Protein AF-A0A1B2HGK3-F1 (afdb_monomer_lite)

Sequence (118 aa):
MATKVSGCLVKMLLVLFGVVVGTGLTAVTGVLLFLPDRTTVISVNPTAESPGVYVKKVERMVGGTGYEIWLGPTADRGHVVTVPAGWEHDPERESTPDGMRLKFDNGGEIFVPKASYS

Organism: NCBI:txid1586287

Structure (mmCIF, N/CA/C/O backbone):
data_AF-A0A1B2HGK3-F1
#
_entry.id   AF-A0A1B2HGK3-F1
#
loop_
_atom_site.group_PDB
_atom_site.id
_atom_site.type_symbol
_atom_site.label_atom_id
_atom_site.label_alt_id
_atom_site.label_comp_id
_atom_site.label_asym_id
_atom_site.label_entity_id
_atom_s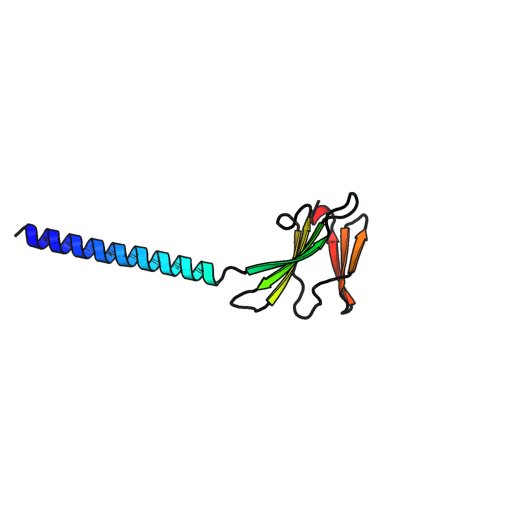ite.label_seq_id
_atom_site.pdbx_PDB_ins_code
_atom_site.Cartn_x
_atom_site.Cartn_y
_atom_site.Cartn_z
_atom_site.occupancy
_atom_site.B_iso_or_equiv
_atom_site.auth_seq_id
_atom_site.auth_comp_id
_atom_site.auth_asym_id
_atom_site.auth_atom_id
_atom_site.pdbx_PDB_model_num
ATOM 1 N N . MET A 1 1 ? 55.954 -3.248 -36.061 1.00 44.78 1 MET A N 1
ATOM 2 C CA . MET A 1 1 ? 54.711 -4.060 -36.031 1.00 44.78 1 MET A CA 1
ATOM 3 C C . MET A 1 1 ? 53.881 -3.907 -34.744 1.00 44.78 1 MET A C 1
ATOM 5 O O . MET A 1 1 ? 52.699 -4.208 -34.790 1.00 44.78 1 MET A O 1
ATOM 9 N N . ALA A 1 2 ? 54.431 -3.400 -33.629 1.00 52.16 2 ALA A N 1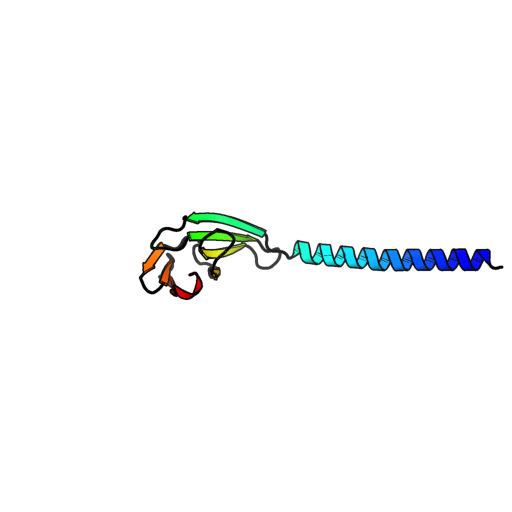
ATOM 10 C CA . ALA A 1 2 ? 53.733 -3.331 -32.333 1.00 52.16 2 ALA A CA 1
ATOM 11 C C . ALA A 1 2 ? 52.618 -2.261 -32.218 1.00 52.16 2 ALA A C 1
ATOM 13 O O . ALA A 1 2 ? 51.626 -2.467 -31.524 1.00 52.16 2 ALA A O 1
ATOM 14 N N . THR A 1 3 ? 52.721 -1.138 -32.935 1.00 53.97 3 THR A N 1
ATOM 15 C CA . THR A 1 3 ? 51.744 -0.030 -32.870 1.00 53.97 3 THR A CA 1
ATOM 16 C C . THR A 1 3 ? 50.384 -0.366 -33.493 1.00 53.97 3 THR A C 1
ATOM 18 O O . THR A 1 3 ? 49.352 0.062 -32.981 1.00 53.97 3 THR A O 1
ATOM 21 N N . LYS A 1 4 ? 50.350 -1.191 -34.551 1.00 57.16 4 LYS A N 1
ATOM 22 C CA . LYS A 1 4 ? 49.101 -1.648 -35.197 1.00 57.16 4 LYS A CA 1
ATOM 23 C C . LYS A 1 4 ? 48.288 -2.590 -34.297 1.00 57.16 4 LYS A C 1
ATOM 25 O O . LYS A 1 4 ? 47.063 -2.516 -34.291 1.00 57.16 4 LYS A O 1
ATOM 30 N N . VAL A 1 5 ? 48.969 -3.444 -33.529 1.00 60.81 5 VAL A N 1
ATOM 31 C CA . VAL A 1 5 ? 48.343 -4.404 -32.602 1.00 60.81 5 VAL A CA 1
ATOM 32 C C . VAL A 1 5 ? 47.778 -3.682 -31.377 1.00 60.81 5 VAL A C 1
ATOM 34 O O . VAL A 1 5 ? 46.638 -3.937 -31.001 1.00 60.81 5 VAL A O 1
ATOM 37 N N . SER A 1 6 ? 48.514 -2.708 -30.828 1.00 64.44 6 SER A N 1
ATOM 38 C CA . SER A 1 6 ? 48.040 -1.872 -29.714 1.00 64.44 6 SER A CA 1
ATOM 39 C C . SER A 1 6 ? 46.793 -1.055 -30.089 1.00 64.44 6 SER A C 1
ATOM 41 O O . SER A 1 6 ? 45.797 -1.074 -29.371 1.00 64.44 6 SER A O 1
ATOM 43 N N . GLY A 1 7 ? 46.767 -0.440 -31.280 1.00 73.06 7 GLY A N 1
ATOM 44 C CA . GLY A 1 7 ? 45.578 0.272 -31.769 1.00 73.06 7 GLY A CA 1
ATOM 45 C C . GLY A 1 7 ? 44.366 -0.633 -32.039 1.00 73.06 7 GLY A C 1
ATOM 46 O O . GLY A 1 7 ? 43.227 -0.191 -31.897 1.00 73.06 7 GLY A O 1
ATOM 47 N N . CYS A 1 8 ? 44.591 -1.900 -32.401 1.00 81.62 8 CYS A N 1
ATOM 48 C CA . CYS A 1 8 ? 43.526 -2.892 -32.578 1.00 81.62 8 CYS A CA 1
ATOM 49 C C . CYS A 1 8 ? 42.937 -3.335 -31.228 1.00 81.62 8 CYS A C 1
ATOM 51 O O . CYS A 1 8 ? 41.718 -3.341 -31.056 1.00 81.62 8 CYS A O 1
ATOM 53 N N . LEU A 1 9 ? 43.801 -3.625 -30.250 1.00 83.31 9 LEU A N 1
ATOM 54 C CA . LEU A 1 9 ? 43.402 -4.018 -28.898 1.00 83.31 9 LEU A CA 1
ATOM 55 C C . LEU A 1 9 ? 42.600 -2.909 -28.200 1.00 83.31 9 LEU A C 1
ATOM 57 O O . LEU A 1 9 ? 41.542 -3.175 -27.637 1.00 83.31 9 LEU A O 1
ATOM 61 N N . VAL A 1 10 ? 43.061 -1.656 -28.292 1.00 86.50 10 VAL A N 1
ATOM 62 C CA . VAL A 1 10 ? 42.360 -0.496 -27.714 1.00 86.50 10 VAL A CA 1
ATOM 63 C C . VAL A 1 10 ? 40.969 -0.330 -28.326 1.00 86.50 10 VAL A C 1
ATOM 65 O O . VAL A 1 10 ? 40.003 -0.112 -27.599 1.00 86.50 10 VAL A O 1
ATOM 68 N N . LYS A 1 11 ? 40.830 -0.496 -29.649 1.00 85.50 11 LYS A N 1
ATOM 69 C CA . LYS A 1 11 ? 39.518 -0.450 -30.312 1.00 85.50 11 LYS A CA 1
ATOM 70 C C . LYS A 1 11 ? 38.590 -1.562 -29.828 1.00 85.50 11 LYS A C 1
ATOM 72 O O . LYS A 1 11 ? 37.432 -1.277 -29.543 1.00 85.50 11 LYS A O 1
ATOM 77 N N . MET A 1 12 ? 39.079 -2.797 -29.694 1.00 88.00 12 MET A N 1
ATOM 78 C CA . MET A 1 12 ? 38.265 -3.893 -29.154 1.00 88.00 12 MET A CA 1
ATOM 79 C C . MET A 1 12 ? 37.830 -3.637 -27.709 1.00 88.00 12 MET A C 1
ATOM 81 O O . MET A 1 12 ? 36.665 -3.853 -27.390 1.00 88.00 12 MET A O 1
ATOM 85 N N . LEU A 1 13 ? 38.729 -3.148 -26.851 1.00 89.88 13 LEU A N 1
ATOM 86 C CA . LEU A 1 13 ? 38.399 -2.825 -25.460 1.00 89.88 13 LEU A CA 1
ATOM 87 C C . LEU A 1 13 ? 37.345 -1.719 -25.367 1.00 89.88 13 LEU A C 1
ATOM 89 O O . LEU A 1 13 ? 36.412 -1.840 -24.580 1.00 89.88 13 LEU A O 1
ATOM 93 N N . LEU A 1 14 ? 37.446 -0.680 -26.201 1.00 90.56 14 LEU A N 1
ATOM 94 C CA . LEU A 1 14 ? 36.440 0.382 -26.269 1.00 90.56 14 LEU A CA 1
ATOM 95 C C . LEU A 1 14 ? 35.080 -0.140 -26.744 1.00 90.56 14 LEU A C 1
ATOM 97 O O . LEU A 1 14 ? 34.055 0.249 -26.190 1.00 90.56 14 LEU A O 1
ATOM 101 N N . VAL A 1 15 ? 35.059 -1.039 -27.733 1.00 91.44 15 VAL A N 1
ATOM 102 C CA . VAL A 1 15 ? 33.817 -1.675 -28.200 1.00 91.44 15 VAL A CA 1
ATOM 103 C C . VAL A 1 15 ? 33.204 -2.536 -27.097 1.00 91.44 15 VAL A C 1
ATOM 105 O O . VAL A 1 15 ? 32.020 -2.387 -26.811 1.00 91.44 15 VAL A O 1
ATOM 108 N N . LEU A 1 16 ? 33.995 -3.386 -26.436 1.00 92.44 16 LEU A N 1
ATOM 109 C CA . LEU A 1 16 ? 33.530 -4.214 -25.318 1.00 92.44 16 LEU A CA 1
ATOM 110 C C . LEU A 1 16 ? 32.984 -3.358 -24.175 1.00 92.44 16 LEU A C 1
ATOM 112 O O . LEU A 1 16 ? 31.901 -3.631 -23.664 1.00 92.44 16 LEU A O 1
ATOM 116 N N . PHE A 1 17 ? 33.694 -2.291 -23.815 1.00 93.50 17 PHE A N 1
ATOM 117 C CA . PHE A 1 17 ? 33.237 -1.347 -22.804 1.00 93.50 17 PHE A CA 1
ATOM 118 C C . PHE A 1 17 ? 31.918 -0.681 -23.213 1.00 93.50 17 PHE A C 1
ATOM 120 O O . PHE A 1 17 ? 30.981 -0.647 -22.420 1.00 93.50 17 PHE A O 1
ATOM 127 N N . GLY A 1 18 ? 31.807 -0.225 -24.464 1.00 92.75 18 GLY A N 1
ATOM 128 C CA . GLY A 1 18 ? 30.571 0.342 -25.003 1.00 92.75 18 GLY A CA 1
ATOM 129 C C . GLY A 1 18 ? 29.397 -0.637 -24.946 1.00 92.75 18 GLY A C 1
ATOM 130 O O . GLY A 1 18 ? 28.303 -0.248 -24.546 1.00 92.75 18 GLY A O 1
ATOM 131 N N . VAL A 1 19 ? 29.624 -1.914 -25.266 1.00 94.88 19 VAL A N 1
ATOM 132 C CA . VAL A 1 19 ? 28.598 -2.965 -25.174 1.00 94.88 19 VAL A CA 1
ATOM 133 C C . VAL A 1 19 ? 28.156 -3.178 -23.727 1.00 94.88 19 VAL A C 1
ATOM 135 O O . VAL A 1 19 ? 26.955 -3.227 -23.460 1.00 94.88 19 VAL A O 1
ATOM 138 N N . VAL A 1 20 ? 29.098 -3.266 -22.786 1.00 94.19 20 VAL A N 1
ATOM 139 C CA . VAL A 1 20 ? 28.789 -3.464 -21.361 1.00 94.19 20 VAL A CA 1
ATOM 140 C C . VAL A 1 20 ? 28.010 -2.273 -20.803 1.00 94.19 20 VAL A C 1
ATOM 142 O O . VAL A 1 20 ? 26.965 -2.464 -20.183 1.00 94.19 20 VAL A O 1
ATOM 145 N N . VAL A 1 21 ? 28.465 -1.047 -21.072 1.00 95.50 21 VAL A N 1
ATOM 146 C CA . VAL A 1 21 ? 27.787 0.177 -20.621 1.00 95.50 21 VAL A CA 1
ATOM 147 C C . VAL A 1 21 ? 26.406 0.311 -21.260 1.00 95.50 21 VAL A C 1
ATOM 149 O O . VAL A 1 21 ? 25.437 0.578 -20.553 1.00 95.50 21 VAL A O 1
ATOM 152 N N . GLY A 1 22 ? 26.284 0.081 -22.570 1.00 94.25 22 GLY A N 1
ATOM 153 C CA . GLY A 1 22 ? 25.005 0.167 -23.279 1.00 94.25 22 GLY A CA 1
ATOM 154 C C . GLY A 1 22 ? 23.987 -0.862 -22.784 1.00 94.25 22 GLY A C 1
ATOM 155 O O . GLY A 1 22 ? 22.820 -0.532 -22.567 1.00 94.25 22 GLY A O 1
ATOM 156 N N . THR A 1 23 ? 24.438 -2.091 -22.527 1.00 95.25 23 THR A N 1
ATOM 157 C CA . THR A 1 23 ? 23.596 -3.149 -21.946 1.00 95.25 23 THR A CA 1
ATOM 158 C C . THR A 1 23 ? 23.163 -2.780 -20.530 1.00 95.25 23 THR A C 1
ATOM 160 O O . THR A 1 23 ? 21.982 -2.887 -20.204 1.00 95.25 23 THR A O 1
ATOM 163 N N . GLY A 1 24 ? 24.094 -2.285 -19.706 1.00 94.94 24 GLY A N 1
ATOM 164 C CA . GLY A 1 24 ? 23.798 -1.826 -18.350 1.00 94.94 24 GLY A CA 1
ATOM 165 C C . GLY A 1 24 ? 22.757 -0.709 -18.332 1.00 94.94 24 GLY A C 1
ATOM 166 O O . GLY A 1 24 ? 21.775 -0.798 -17.597 1.00 94.94 24 GLY A O 1
ATOM 167 N N . LEU A 1 25 ? 22.913 0.299 -19.194 1.00 95.44 25 LEU A N 1
ATOM 168 C CA . LEU A 1 25 ? 21.952 1.394 -19.312 1.00 95.44 25 LEU A CA 1
ATOM 169 C C . LEU A 1 25 ? 20.573 0.885 -19.746 1.00 95.44 25 LEU A C 1
ATOM 171 O O . LEU A 1 25 ? 19.573 1.246 -19.137 1.00 95.44 25 LEU A O 1
ATOM 175 N N . THR A 1 26 ? 20.524 -0.001 -20.742 1.00 94.31 26 THR A N 1
ATOM 176 C CA . THR A 1 26 ? 19.265 -0.585 -21.233 1.00 94.31 26 THR A CA 1
ATOM 177 C C . THR A 1 26 ? 18.545 -1.366 -20.136 1.00 94.31 26 THR A C 1
ATOM 179 O O . THR A 1 26 ? 17.332 -1.232 -19.984 1.00 94.31 26 THR A O 1
ATOM 182 N N . ALA A 1 27 ? 19.280 -2.140 -19.334 1.00 93.44 27 ALA A N 1
ATOM 183 C CA . ALA A 1 27 ? 18.710 -2.863 -18.203 1.00 93.44 27 ALA A CA 1
ATOM 184 C C . ALA A 1 27 ? 18.130 -1.901 -17.154 1.00 93.44 27 ALA A C 1
ATOM 186 O O . ALA A 1 27 ? 16.990 -2.083 -16.731 1.00 93.44 27 ALA A O 1
ATOM 187 N N . VAL A 1 28 ? 18.869 -0.849 -16.782 1.00 94.00 28 VAL A N 1
ATOM 188 C CA . VAL A 1 28 ? 18.396 0.171 -15.828 1.00 94.00 28 VAL A CA 1
ATOM 189 C C . VAL A 1 28 ? 17.148 0.875 -16.355 1.00 94.00 28 VAL A C 1
ATOM 191 O O . VAL A 1 28 ? 16.156 0.970 -15.635 1.00 94.00 28 VAL A O 1
ATOM 194 N N . THR A 1 29 ? 17.157 1.320 -17.613 1.00 91.06 29 THR A N 1
ATOM 195 C CA . THR A 1 29 ? 15.986 1.934 -18.250 1.00 91.06 29 THR A CA 1
ATOM 196 C C . THR A 1 29 ? 14.797 0.980 -18.261 1.00 91.06 29 THR A C 1
ATOM 198 O O . THR A 1 29 ? 13.691 1.399 -17.933 1.00 91.06 29 THR A O 1
ATOM 201 N N . GLY A 1 30 ? 15.024 -0.300 -18.568 1.00 89.50 30 GLY A N 1
ATOM 202 C CA . GLY A 1 30 ? 13.998 -1.334 -18.482 1.00 89.50 30 GLY A CA 1
ATOM 203 C C . GLY A 1 30 ? 13.362 -1.369 -17.096 1.00 89.50 30 GLY A C 1
ATOM 204 O O . GLY A 1 30 ? 12.157 -1.186 -16.981 1.00 89.50 30 GLY A O 1
ATOM 205 N N . VAL A 1 31 ? 14.164 -1.510 -16.037 1.00 88.56 31 VAL A N 1
ATOM 206 C CA . VAL A 1 31 ? 13.663 -1.535 -14.651 1.00 88.56 31 VAL A CA 1
ATOM 207 C C . VAL A 1 31 ? 12.871 -0.272 -14.307 1.00 88.56 31 VAL A C 1
ATOM 209 O O . VAL A 1 31 ? 11.775 -0.386 -13.764 1.00 88.56 31 VAL A O 1
ATOM 212 N N . LEU A 1 32 ? 13.383 0.916 -14.648 1.00 87.38 32 LEU A N 1
ATOM 213 C CA . LEU A 1 32 ? 12.720 2.188 -14.339 1.00 87.38 32 LEU A CA 1
ATOM 214 C C . LEU A 1 32 ? 11.341 2.309 -15.003 1.00 87.38 32 LEU A C 1
ATOM 216 O O . LEU A 1 32 ? 10.420 2.817 -14.373 1.00 87.38 32 LEU A O 1
ATOM 220 N N . LEU A 1 33 ? 11.177 1.808 -16.231 1.00 85.81 33 LEU A N 1
ATOM 221 C CA . LEU A 1 33 ? 9.889 1.829 -16.939 1.00 85.81 33 LEU A CA 1
ATOM 222 C C . LEU A 1 33 ? 8.830 0.918 -16.299 1.00 85.81 33 LEU A C 1
ATOM 224 O O . LEU A 1 33 ? 7.636 1.155 -16.468 1.00 85.81 33 LEU A O 1
ATOM 228 N N . PHE A 1 34 ? 9.252 -0.110 -15.560 1.00 86.25 34 PHE A N 1
ATOM 229 C CA . PHE A 1 34 ? 8.349 -1.027 -14.858 1.00 86.25 34 PHE A CA 1
ATOM 230 C C . PHE A 1 34 ? 8.136 -0.671 -13.383 1.00 86.25 34 PHE A C 1
ATOM 232 O O . PHE A 1 34 ? 7.372 -1.361 -12.701 1.00 86.25 34 PHE A O 1
ATOM 239 N N . LEU A 1 35 ? 8.771 0.389 -12.872 1.00 87.12 35 LEU A N 1
ATOM 240 C CA . LEU A 1 35 ? 8.490 0.857 -11.520 1.00 87.12 35 LEU A CA 1
ATOM 241 C C . LEU A 1 35 ? 7.090 1.489 -11.469 1.00 87.12 35 LEU A C 1
ATOM 243 O O . LEU A 1 35 ? 6.780 2.350 -12.290 1.00 87.12 35 LEU A O 1
ATOM 247 N N . PRO A 1 36 ? 6.236 1.075 -10.517 1.00 87.50 36 PRO A N 1
ATOM 248 C CA . PRO A 1 36 ? 4.922 1.672 -10.346 1.00 87.50 36 PRO A CA 1
ATOM 249 C C . PRO A 1 36 ? 5.048 3.114 -9.855 1.00 87.50 36 PRO A C 1
ATOM 251 O O . PRO A 1 36 ? 5.732 3.362 -8.855 1.00 87.50 36 PRO A O 1
ATOM 254 N N . ASP A 1 37 ? 4.329 4.030 -10.497 1.00 90.12 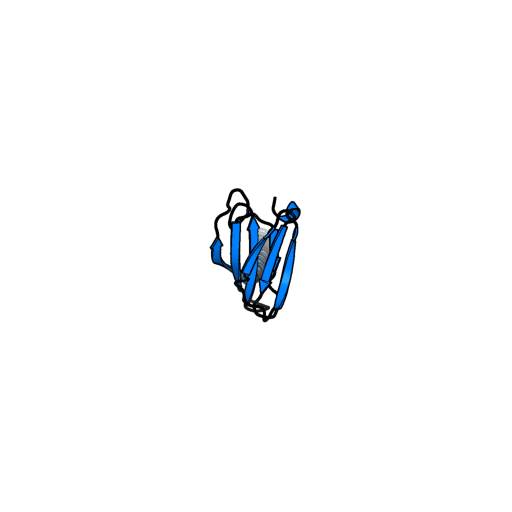37 ASP A N 1
ATOM 255 C CA . ASP A 1 37 ? 4.129 5.368 -9.948 1.00 90.12 37 ASP A CA 1
ATOM 256 C C . ASP A 1 37 ? 3.082 5.314 -8.833 1.00 90.12 37 ASP A C 1
ATOM 258 O O . ASP A 1 37 ? 2.082 4.593 -8.937 1.00 90.12 37 ASP A O 1
ATOM 262 N N . ARG A 1 38 ? 3.327 6.033 -7.735 1.00 92.56 38 ARG A N 1
ATOM 263 C CA . ARG A 1 38 ? 2.434 6.052 -6.572 1.00 92.56 38 ARG A CA 1
ATOM 264 C C . ARG A 1 38 ? 2.128 7.483 -6.177 1.00 92.56 38 ARG A C 1
ATOM 266 O O . ARG A 1 38 ? 2.998 8.189 -5.677 1.00 92.56 38 ARG A O 1
ATOM 273 N N . THR A 1 39 ? 0.861 7.854 -6.290 1.00 93.88 39 THR A N 1
ATOM 274 C CA . THR A 1 39 ? 0.372 9.171 -5.884 1.00 93.88 39 THR A CA 1
ATOM 275 C C . THR A 1 39 ? -0.641 9.020 -4.757 1.00 93.88 39 THR A C 1
ATOM 277 O O . THR A 1 39 ? -1.637 8.312 -4.899 1.00 93.88 39 THR A O 1
ATOM 280 N N . THR A 1 40 ? -0.407 9.681 -3.623 1.00 93.88 40 THR A N 1
ATOM 281 C CA . THR A 1 40 ? -1.370 9.715 -2.511 1.00 93.88 40 THR A CA 1
ATOM 282 C C . THR A 1 40 ? -2.567 10.581 -2.895 1.00 93.88 40 THR A C 1
ATOM 284 O O . THR A 1 40 ? -2.404 11.764 -3.180 1.00 93.88 40 THR A O 1
ATOM 287 N N . VAL A 1 41 ? -3.763 9.994 -2.892 1.00 95.12 41 VAL A N 1
ATOM 288 C CA . VAL A 1 41 ? -5.023 10.664 -3.259 1.00 95.12 41 VAL A CA 1
ATOM 289 C C . VAL A 1 41 ? -5.907 10.963 -2.050 1.00 95.12 41 VAL A C 1
ATOM 291 O O . VAL A 1 41 ? -6.679 11.915 -2.085 1.00 95.12 41 VAL A O 1
ATOM 294 N N . ILE A 1 42 ? -5.765 10.200 -0.961 1.00 94.44 42 ILE A N 1
ATOM 295 C CA . ILE A 1 42 ? -6.464 10.444 0.307 1.00 94.44 42 ILE A CA 1
ATOM 296 C C . ILE A 1 42 ? -5.455 10.314 1.442 1.00 94.44 42 ILE A C 1
ATOM 298 O O . ILE A 1 42 ? -4.638 9.392 1.448 1.00 94.44 42 ILE A O 1
ATOM 302 N N . SER A 1 43 ? -5.522 11.231 2.404 1.00 95.00 43 SER A N 1
ATOM 303 C CA . SER A 1 43 ? -4.660 11.239 3.582 1.00 95.00 43 SER A CA 1
ATOM 304 C C . SER A 1 43 ? -5.482 11.532 4.827 1.00 95.00 43 SER A C 1
ATOM 306 O O . SER A 1 43 ? -6.013 12.630 4.986 1.00 95.00 43 SER A O 1
ATOM 308 N N . VAL A 1 44 ? -5.536 10.559 5.729 1.00 94.38 44 VAL A N 1
ATOM 309 C CA . VAL A 1 44 ? -6.123 10.681 7.061 1.00 94.38 44 VAL A CA 1
ATOM 310 C C . VAL A 1 44 ? -4.992 10.535 8.067 1.00 94.38 44 VAL A C 1
ATOM 312 O O . VAL A 1 44 ? -4.283 9.530 8.075 1.00 94.38 44 VAL A O 1
ATOM 315 N N . ASN A 1 45 ? -4.793 11.557 8.895 1.00 93.12 45 ASN A N 1
ATOM 316 C CA . ASN A 1 45 ? -3.738 11.538 9.903 1.00 93.12 45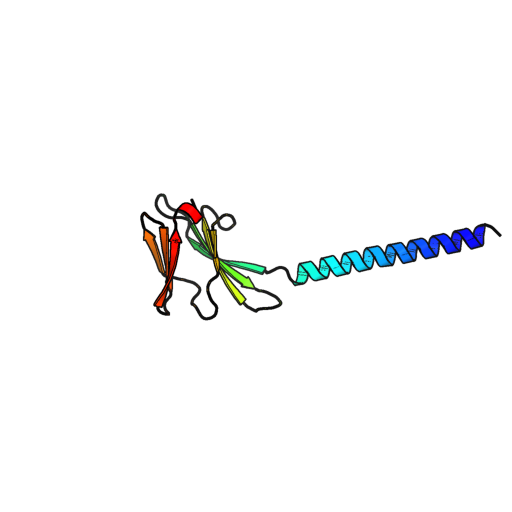 ASN A CA 1
ATOM 317 C C . ASN A 1 45 ? -4.066 10.548 11.032 1.00 93.12 45 ASN A C 1
ATOM 319 O O . ASN A 1 45 ? -5.242 10.386 11.365 1.00 93.12 45 ASN A O 1
ATOM 323 N N . PRO A 1 46 ? -3.045 9.922 11.646 1.00 93.00 46 PRO A N 1
ATOM 324 C CA . PRO A 1 46 ? -3.245 9.060 12.804 1.00 93.00 46 PRO A CA 1
ATOM 325 C C . PRO A 1 46 ? -3.854 9.829 13.980 1.00 93.00 46 PRO A C 1
ATOM 327 O O . PRO A 1 46 ? -3.579 11.016 14.181 1.00 93.00 46 PRO A O 1
ATOM 330 N N . THR A 1 47 ? -4.626 9.121 14.800 1.00 89.94 47 THR A N 1
ATOM 331 C CA . THR A 1 47 ? -5.110 9.602 16.101 1.00 89.94 47 THR A CA 1
ATOM 332 C C . THR A 1 47 ? -4.566 8.716 17.222 1.00 89.94 47 THR A C 1
ATOM 334 O O . THR A 1 47 ? -3.880 7.728 16.971 1.00 89.94 47 THR A O 1
ATOM 337 N N . ALA A 1 48 ? -4.870 9.039 18.482 1.00 85.88 48 ALA A N 1
ATOM 338 C CA . ALA A 1 48 ? -4.482 8.191 19.614 1.00 85.88 48 ALA A CA 1
ATOM 339 C C . ALA A 1 48 ? -5.097 6.776 19.549 1.00 85.88 48 ALA A C 1
ATOM 341 O O . ALA A 1 48 ? -4.555 5.836 20.127 1.00 85.88 48 ALA A O 1
ATOM 342 N N . GLU A 1 49 ? -6.216 6.623 18.837 1.00 84.94 49 GLU A N 1
ATOM 343 C CA . GLU A 1 49 ? -7.031 5.404 18.818 1.00 84.94 49 GLU A CA 1
ATOM 344 C C . GLU A 1 49 ? -7.054 4.709 17.445 1.00 84.94 49 GLU A C 1
ATOM 346 O O . GLU A 1 49 ? -7.544 3.584 17.332 1.00 84.94 49 GLU A O 1
ATOM 351 N N . SER A 1 50 ? -6.520 5.346 16.396 1.00 89.81 50 SER A N 1
ATOM 352 C CA . SER A 1 50 ? -6.559 4.824 15.025 1.00 89.81 50 SER A CA 1
ATOM 353 C C . SER A 1 50 ? -5.273 5.129 14.245 1.00 89.81 50 SER A C 1
ATOM 355 O O . SER A 1 50 ? -4.672 6.189 14.448 1.00 89.81 50 SER A O 1
ATOM 357 N N . PRO A 1 51 ? -4.823 4.218 13.359 1.00 93.12 51 PRO A N 1
ATOM 358 C CA . PRO A 1 51 ? -3.680 4.480 12.492 1.00 93.12 51 PRO A CA 1
ATOM 359 C C . PRO A 1 51 ? -4.003 5.585 11.481 1.00 93.12 51 PRO A C 1
ATOM 361 O O . PRO A 1 51 ? -5.165 5.855 11.180 1.00 93.12 51 PRO A O 1
ATOM 364 N N . GLY A 1 52 ? -2.965 6.185 10.902 1.00 94.50 52 GLY A N 1
ATOM 365 C CA . GLY A 1 52 ? -3.128 7.002 9.709 1.00 94.50 52 GLY A CA 1
ATOM 366 C C . GLY A 1 52 ? -3.546 6.117 8.541 1.00 94.50 52 GLY A C 1
ATOM 367 O O . GLY A 1 52 ? -3.119 4.962 8.449 1.00 94.50 52 GLY A O 1
ATOM 368 N N . VAL A 1 53 ? -4.385 6.655 7.662 1.00 96.19 53 VAL A N 1
ATOM 369 C CA . VAL A 1 53 ? -4.892 5.945 6.485 1.00 96.19 53 VAL A CA 1
ATOM 370 C C . VAL A 1 53 ? -4.562 6.752 5.245 1.00 96.19 53 VAL A C 1
ATOM 372 O O . VAL A 1 53 ? -5.041 7.873 5.076 1.00 96.19 53 VAL A O 1
ATOM 375 N N . TYR A 1 54 ? -3.759 6.172 4.362 1.00 96.12 54 TYR A N 1
ATOM 376 C CA . TYR A 1 54 ? -3.286 6.840 3.158 1.00 96.12 54 TYR A CA 1
ATOM 377 C C . TYR A 1 54 ? -3.645 6.002 1.941 1.00 96.12 54 TYR A C 1
ATOM 379 O O . TYR A 1 54 ? -3.136 4.896 1.767 1.00 96.12 54 TYR A O 1
ATOM 387 N N . VAL A 1 55 ? -4.534 6.516 1.096 1.00 96.31 55 VAL A N 1
ATOM 388 C CA . VAL A 1 55 ? -4.903 5.839 -0.149 1.00 96.31 55 VAL A CA 1
ATOM 389 C C . VAL A 1 55 ? -3.980 6.335 -1.246 1.00 96.31 55 VAL A C 1
ATOM 391 O O . VAL A 1 55 ? -3.915 7.535 -1.523 1.00 96.31 55 VAL A O 1
ATOM 394 N N . LYS A 1 56 ? -3.264 5.408 -1.874 1.00 96.19 56 LYS A N 1
ATOM 395 C CA . LYS A 1 56 ? -2.353 5.672 -2.982 1.00 96.19 56 LYS A CA 1
ATOM 396 C C . LYS A 1 56 ? -2.931 5.095 -4.264 1.00 96.19 56 LYS A C 1
ATOM 398 O O . LYS A 1 56 ? -3.234 3.905 -4.335 1.00 96.19 56 LYS A O 1
ATOM 403 N N . LYS A 1 57 ? -3.051 5.938 -5.285 1.00 95.62 57 LYS A N 1
ATOM 404 C CA . LYS A 1 57 ? -3.257 5.512 -6.666 1.00 95.62 57 LYS A CA 1
ATOM 405 C C . LYS A 1 57 ? -1.929 4.972 -7.184 1.00 95.62 57 LYS A C 1
ATOM 407 O O . LYS A 1 57 ? -0.905 5.646 -7.068 1.00 95.62 57 LYS A O 1
ATOM 412 N N . VAL A 1 58 ? -1.955 3.765 -7.730 1.00 94.69 58 VAL A N 1
ATOM 413 C CA . VAL A 1 58 ? -0.781 3.075 -8.261 1.00 94.69 58 VAL A CA 1
ATOM 414 C C . VAL A 1 58 ? -0.948 2.894 -9.756 1.00 94.69 58 VAL A C 1
ATOM 416 O O . VAL A 1 58 ? -1.823 2.148 -10.198 1.00 94.69 58 VAL A O 1
ATOM 419 N N . GLU A 1 59 ? -0.109 3.564 -10.533 1.00 92.25 59 GLU A N 1
ATOM 420 C CA . GLU A 1 59 ? -0.114 3.466 -11.989 1.00 92.25 59 GLU A CA 1
ATOM 421 C C . GLU A 1 59 ? 1.039 2.579 -12.446 1.00 92.25 59 GLU A C 1
ATOM 423 O O . GLU A 1 59 ? 2.205 2.805 -12.119 1.00 92.25 59 GLU A O 1
ATOM 428 N N . ARG A 1 60 ? 0.697 1.516 -13.178 1.00 88.06 60 ARG A N 1
ATOM 429 C CA . ARG A 1 60 ? 1.657 0.540 -13.692 1.00 88.06 60 ARG A CA 1
ATOM 430 C C . ARG A 1 60 ? 1.635 0.560 -15.210 1.00 88.06 60 ARG A C 1
ATOM 432 O O . ARG A 1 60 ? 0.564 0.550 -15.813 1.00 88.06 60 ARG A O 1
ATOM 439 N N . MET A 1 61 ? 2.816 0.489 -15.825 1.00 83.50 61 MET A N 1
ATOM 440 C CA . MET A 1 61 ? 2.942 0.353 -17.281 1.00 83.50 61 MET A CA 1
ATOM 441 C C . MET A 1 61 ? 2.214 -0.902 -17.799 1.00 83.50 61 MET A C 1
ATOM 443 O O . MET A 1 61 ? 1.611 -0.880 -18.867 1.00 83.50 61 MET A O 1
ATOM 447 N N . VAL A 1 62 ? 2.228 -1.985 -17.013 1.00 81.50 62 VAL A N 1
ATOM 448 C CA . VAL A 1 62 ? 1.482 -3.224 -17.269 1.00 81.50 62 VAL A CA 1
ATOM 449 C C . VAL A 1 62 ? 0.571 -3.505 -16.076 1.00 81.50 62 VAL A C 1
ATOM 451 O O . VAL A 1 62 ? 1.033 -3.533 -14.937 1.00 81.50 62 VAL A O 1
ATOM 454 N N . GLY A 1 63 ? -0.722 -3.719 -16.330 1.00 79.38 63 GLY A N 1
ATOM 455 C CA . GLY A 1 63 ? -1.730 -3.971 -15.288 1.00 79.38 63 GLY A CA 1
ATOM 456 C C . GLY A 1 63 ? -2.594 -2.762 -14.909 1.00 79.38 63 GLY A C 1
ATOM 457 O O . GLY A 1 63 ? -3.497 -2.913 -14.094 1.00 79.38 63 GLY A O 1
ATOM 458 N N . GLY A 1 64 ? -2.366 -1.594 -15.521 1.00 86.88 64 GLY A N 1
ATOM 459 C CA . GLY A 1 64 ? -3.235 -0.421 -15.399 1.00 86.88 64 GLY A CA 1
ATOM 460 C C . GLY A 1 64 ? -3.144 0.296 -14.050 1.00 86.88 64 GLY A C 1
ATOM 461 O O . GLY A 1 64 ? -2.110 0.281 -13.378 1.00 86.88 64 GLY A O 1
ATOM 462 N N . THR A 1 65 ? -4.236 0.962 -13.676 1.00 91.38 65 THR A N 1
ATOM 463 C CA . THR A 1 65 ? -4.372 1.689 -12.410 1.00 91.38 65 THR A CA 1
ATOM 464 C C . THR A 1 65 ? -4.959 0.781 -11.333 1.00 91.38 65 THR A C 1
ATOM 466 O O . THR A 1 65 ? -5.977 0.129 -11.554 1.00 91.38 65 THR A O 1
ATOM 469 N N . GLY A 1 66 ? -4.347 0.775 -10.151 1.00 93.50 66 GLY A N 1
ATOM 470 C CA . GLY A 1 66 ? -4.904 0.169 -8.942 1.00 93.50 66 GLY A CA 1
ATOM 471 C C . GLY A 1 66 ? -4.816 1.118 -7.750 1.00 93.50 66 GLY A C 1
ATOM 472 O O . GLY A 1 66 ? -4.265 2.213 -7.863 1.00 93.50 66 GLY A O 1
ATOM 473 N N . TYR A 1 67 ? -5.328 0.682 -6.602 1.00 95.56 67 TYR A N 1
ATOM 474 C CA . TYR A 1 67 ? -5.272 1.452 -5.363 1.00 95.56 67 TYR A CA 1
ATOM 475 C C . TYR A 1 67 ? -4.698 0.613 -4.223 1.00 95.56 67 TYR A C 1
ATOM 477 O O . TYR A 1 67 ? -4.956 -0.586 -4.108 1.00 95.56 67 TYR A O 1
ATOM 485 N N . GLU A 1 68 ? -3.894 1.257 -3.388 1.00 95.94 68 GLU A N 1
ATOM 486 C CA . GLU A 1 68 ? -3.316 0.689 -2.175 1.00 95.94 68 GLU A CA 1
ATOM 487 C C . GLU A 1 68 ? -3.740 1.546 -0.982 1.00 95.94 68 GLU A C 1
ATOM 489 O O . GLU A 1 68 ? -3.632 2.771 -1.023 1.00 95.94 68 GLU A O 1
ATOM 494 N N . ILE A 1 69 ? -4.186 0.910 0.094 1.00 96.44 69 ILE A N 1
ATOM 495 C CA . ILE A 1 69 ? -4.518 1.564 1.358 1.00 96.44 69 ILE A CA 1
ATOM 496 C C . ILE A 1 69 ? -3.393 1.261 2.336 1.00 96.44 69 ILE A C 1
ATOM 498 O O . ILE A 1 69 ? -3.140 0.107 2.678 1.00 96.44 69 ILE A O 1
ATOM 502 N N . TRP A 1 70 ? -2.703 2.308 2.763 1.00 96.31 70 TRP A N 1
ATOM 503 C CA . TRP A 1 70 ? -1.584 2.237 3.686 1.00 96.31 70 TRP A CA 1
ATOM 504 C C . TRP A 1 70 ? -2.067 2.619 5.082 1.00 96.31 70 TRP A C 1
ATOM 506 O O . TRP A 1 70 ? -2.589 3.715 5.280 1.00 96.31 70 TRP A O 1
ATOM 516 N N . LEU A 1 71 ? -1.891 1.709 6.036 1.00 95.69 71 LEU A N 1
ATOM 517 C CA . LEU A 1 71 ? -2.289 1.864 7.433 1.00 95.69 71 LEU A CA 1
ATOM 518 C C . LEU A 1 71 ? -1.043 1.981 8.304 1.00 95.69 71 LEU A C 1
ATOM 520 O O . LEU A 1 71 ? -0.282 1.020 8.417 1.00 95.69 71 LEU A O 1
ATOM 524 N N . GLY A 1 72 ? -0.806 3.136 8.918 1.00 93.31 72 GLY A N 1
ATOM 525 C CA . GLY A 1 72 ? 0.388 3.324 9.740 1.00 93.31 72 GLY A CA 1
ATOM 526 C C . GLY A 1 72 ? 0.603 4.755 10.228 1.00 93.31 72 GLY A C 1
ATOM 527 O O . GLY A 1 72 ? -0.271 5.605 10.069 1.00 93.31 72 GLY A O 1
ATOM 528 N N . PRO A 1 73 ? 1.756 5.041 10.858 1.00 91.12 73 PRO A N 1
ATOM 529 C CA . PRO A 1 73 ? 2.043 6.362 11.415 1.00 91.12 73 PRO A CA 1
ATOM 530 C C . PRO A 1 73 ? 2.267 7.450 10.356 1.00 91.12 73 PRO A C 1
ATOM 532 O O . PRO A 1 73 ? 2.092 8.626 10.664 1.00 91.12 73 PRO A O 1
ATOM 535 N N . THR A 1 74 ? 2.697 7.090 9.141 1.00 91.25 74 THR A N 1
ATOM 536 C CA . THR A 1 74 ? 2.966 8.042 8.050 1.00 91.25 74 THR A CA 1
ATOM 537 C C . THR A 1 74 ? 2.602 7.445 6.691 1.00 91.25 74 THR A C 1
ATOM 539 O O . THR A 1 74 ? 2.469 6.231 6.550 1.00 91.25 74 THR A O 1
ATOM 542 N N . ALA A 1 75 ? 2.505 8.292 5.660 1.00 89.38 75 ALA A N 1
ATOM 543 C CA . ALA A 1 75 ? 2.160 7.863 4.303 1.00 89.38 75 ALA A CA 1
ATOM 544 C C . ALA A 1 75 ? 3.140 6.843 3.701 1.00 89.38 75 ALA A C 1
ATOM 546 O O . ALA A 1 75 ? 2.752 6.071 2.830 1.00 89.38 75 ALA A O 1
ATOM 547 N N . ASP A 1 76 ? 4.393 6.817 4.155 1.00 89.06 76 ASP A N 1
ATOM 548 C CA . ASP A 1 76 ? 5.445 5.944 3.614 1.00 89.06 76 ASP A CA 1
ATOM 549 C C . ASP A 1 76 ? 5.787 4.769 4.530 1.00 89.06 76 ASP A C 1
ATOM 551 O O . ASP A 1 76 ? 6.640 3.944 4.199 1.00 89.06 76 ASP A O 1
ATOM 555 N N . ARG A 1 77 ? 5.117 4.668 5.683 1.00 86.25 77 ARG A N 1
ATOM 556 C CA . ARG A 1 77 ? 5.351 3.613 6.666 1.00 86.25 77 ARG A CA 1
ATOM 557 C C . ARG A 1 77 ? 4.022 3.077 7.173 1.00 86.25 77 ARG A C 1
ATOM 559 O O . ARG A 1 77 ? 3.358 3.724 7.976 1.00 86.25 77 ARG A O 1
ATOM 566 N N . GLY A 1 78 ? 3.681 1.863 6.752 1.00 89.19 78 GLY A N 1
ATOM 567 C CA . GLY A 1 78 ? 2.465 1.196 7.192 1.00 89.19 78 GLY A CA 1
ATOM 568 C C . GLY A 1 78 ? 2.258 -0.180 6.570 1.00 89.19 78 GLY A C 1
ATOM 569 O O . GLY A 1 78 ? 3.009 -0.607 5.692 1.00 89.19 78 GLY A O 1
ATOM 570 N N . HIS A 1 79 ? 1.217 -0.859 7.039 1.00 95.19 79 HIS A N 1
ATOM 571 C CA . HIS A 1 79 ? 0.674 -2.053 6.413 1.00 95.19 79 HIS A CA 1
ATOM 572 C C . HIS A 1 79 ? -0.037 -1.681 5.115 1.00 95.19 79 HIS A C 1
ATOM 574 O O . HIS A 1 79 ? -0.829 -0.741 5.097 1.00 95.19 79 HIS A O 1
ATOM 580 N N . VAL A 1 80 ? 0.223 -2.425 4.043 1.00 95.69 80 VAL A N 1
ATOM 581 C CA . VAL A 1 80 ? -0.353 -2.150 2.725 1.00 95.69 80 VAL A CA 1
ATOM 582 C C . VAL A 1 80 ? -1.457 -3.151 2.426 1.00 95.69 80 VAL A C 1
ATOM 584 O O . VAL A 1 80 ? -1.212 -4.354 2.363 1.00 95.69 80 VAL A O 1
ATOM 587 N N . VAL A 1 81 ? -2.657 -2.639 2.176 1.00 95.56 81 VAL A N 1
ATOM 588 C CA . VAL A 1 81 ? -3.800 -3.405 1.682 1.00 95.56 81 VAL A CA 1
ATOM 589 C C . VAL A 1 81 ? -4.022 -3.044 0.222 1.00 95.56 81 VAL A C 1
ATOM 591 O O . VAL A 1 81 ? -4.231 -1.881 -0.115 1.00 95.56 81 VAL A O 1
ATOM 594 N N . THR A 1 82 ? -3.975 -4.034 -0.665 1.00 94.31 82 THR A N 1
ATOM 595 C CA . THR A 1 82 ? -4.318 -3.815 -2.077 1.00 94.31 82 THR A CA 1
ATOM 596 C C . THR A 1 82 ? -5.833 -3.824 -2.234 1.00 94.31 82 THR A C 1
ATOM 598 O O . THR A 1 82 ? -6.483 -4.780 -1.813 1.00 94.31 82 THR A O 1
ATOM 601 N N . VAL A 1 83 ? -6.388 -2.782 -2.852 1.00 93.56 83 VAL A N 1
ATOM 602 C CA . VAL A 1 83 ? -7.814 -2.720 -3.185 1.00 93.56 83 VAL A CA 1
ATOM 603 C C . VAL A 1 83 ? -8.071 -3.631 -4.390 1.00 93.56 83 VAL A C 1
ATOM 605 O O . VAL A 1 83 ? -7.402 -3.469 -5.418 1.00 93.56 83 VAL A O 1
ATOM 608 N N . PRO A 1 84 ? -8.998 -4.602 -4.296 1.00 91.06 84 PRO A N 1
ATOM 609 C CA . PRO A 1 84 ? -9.338 -5.460 -5.423 1.00 91.06 84 PRO A CA 1
ATOM 610 C C . PRO A 1 84 ? -9.834 -4.664 -6.636 1.00 91.06 84 PRO A C 1
ATOM 612 O O . PRO A 1 84 ? -10.467 -3.618 -6.509 1.00 91.06 84 PRO A O 1
ATOM 615 N N . ALA A 1 85 ? -9.567 -5.175 -7.838 1.00 88.56 85 ALA A N 1
ATOM 616 C CA . ALA A 1 85 ? -10.015 -4.525 -9.064 1.00 88.56 85 ALA A CA 1
ATOM 617 C C . ALA A 1 85 ? -11.551 -4.416 -9.107 1.00 88.56 85 ALA A C 1
ATOM 619 O O . ALA A 1 85 ? -12.261 -5.378 -8.812 1.00 88.56 85 ALA A O 1
ATOM 620 N N . GLY A 1 86 ? -12.052 -3.243 -9.498 1.00 87.31 86 GLY A N 1
ATOM 621 C CA . GLY A 1 86 ? -13.487 -2.950 -9.558 1.00 87.31 86 GLY A CA 1
ATOM 622 C C . GLY A 1 86 ? -14.121 -2.573 -8.216 1.00 87.31 86 GLY A C 1
ATOM 623 O O . GLY A 1 86 ? -15.335 -2.404 -8.162 1.00 87.31 86 GLY A O 1
ATOM 624 N N . TRP A 1 87 ? -13.334 -2.460 -7.143 1.00 92.88 87 TRP A N 1
ATOM 625 C CA . TRP A 1 87 ? -13.793 -1.908 -5.870 1.00 92.88 87 TRP A CA 1
ATOM 626 C C . TRP A 1 87 ? -13.490 -0.412 -5.821 1.00 92.88 87 TRP A C 1
ATOM 628 O O . TRP A 1 87 ? -12.516 0.053 -6.420 1.00 92.88 87 TRP A O 1
ATOM 638 N N . GLU A 1 88 ? -14.315 0.333 -5.090 1.00 91.44 88 GLU A N 1
ATOM 639 C CA . GLU A 1 88 ? -14.044 1.739 -4.807 1.00 91.44 88 GLU A CA 1
ATOM 640 C C . GLU A 1 88 ? -12.772 1.899 -3.967 1.00 91.44 88 GLU A C 1
ATOM 642 O O . GLU A 1 88 ? -12.359 1.008 -3.226 1.00 91.44 88 GLU A O 1
ATOM 647 N N . HIS A 1 89 ? -12.119 3.047 -4.106 1.00 91.62 89 HIS A N 1
ATOM 648 C CA . HIS A 1 89 ? -10.809 3.298 -3.503 1.00 91.62 89 HIS A CA 1
ATOM 649 C C . HIS A 1 89 ? -10.881 4.014 -2.150 1.00 91.62 89 HIS A C 1
ATOM 651 O O . HIS A 1 89 ? -9.870 4.094 -1.449 1.00 91.62 89 HIS A O 1
ATOM 657 N N . ASP A 1 90 ? -12.058 4.519 -1.781 1.00 93.44 90 ASP A N 1
ATOM 658 C CA . ASP A 1 90 ? -12.315 5.199 -0.514 1.00 93.44 90 ASP A CA 1
ATOM 659 C C . ASP A 1 90 ? -13.320 4.404 0.330 1.00 93.44 90 ASP A C 1
ATOM 661 O O . ASP A 1 90 ? -14.514 4.688 0.293 1.00 93.44 90 ASP A O 1
ATOM 665 N N . PRO A 1 91 ? -12.877 3.363 1.056 1.00 93.44 91 PRO A N 1
ATOM 666 C CA . PRO A 1 91 ? -13.772 2.635 1.939 1.00 93.44 91 PRO A CA 1
ATOM 667 C C . PRO A 1 91 ? -14.155 3.468 3.164 1.00 93.44 91 PRO A C 1
ATOM 669 O O . PRO A 1 91 ? -13.366 4.273 3.677 1.00 93.44 91 PRO A O 1
ATOM 672 N N . GLU A 1 92 ? -15.329 3.177 3.716 1.00 94.56 92 GLU A N 1
ATOM 673 C CA . GLU A 1 92 ? -15.670 3.566 5.077 1.00 94.56 92 GLU A CA 1
ATOM 674 C C . GLU A 1 92 ? -14.731 2.847 6.059 1.00 94.56 92 GLU A C 1
ATOM 676 O O . GLU A 1 92 ? -14.424 1.657 5.926 1.00 94.56 92 GLU A O 1
ATOM 681 N N . ARG A 1 93 ? -14.234 3.598 7.044 1.00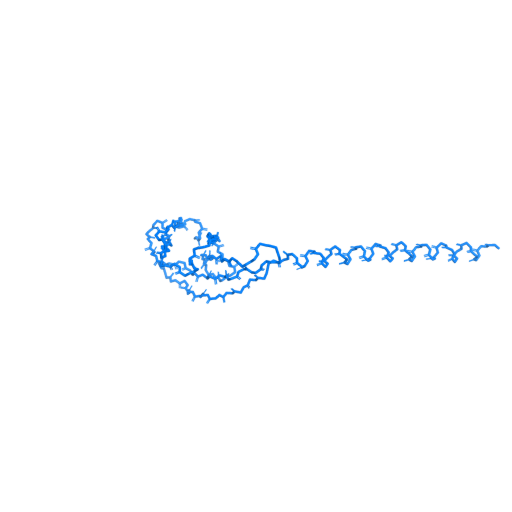 93.44 93 ARG A N 1
ATOM 682 C CA . ARG A 1 93 ? -13.199 3.153 7.980 1.00 93.44 93 ARG A CA 1
ATOM 683 C C . ARG A 1 93 ? -13.806 3.059 9.367 1.00 93.44 93 ARG A C 1
ATOM 685 O O . ARG A 1 93 ? -14.161 4.077 9.956 1.00 93.44 93 ARG A O 1
ATOM 692 N N . GLU A 1 94 ? -13.861 1.855 9.911 1.00 94.31 94 GLU A N 1
ATOM 693 C CA . GLU A 1 94 ? -14.321 1.621 11.276 1.00 94.31 94 GLU A CA 1
ATOM 694 C C . GLU A 1 94 ? -13.152 1.105 12.120 1.00 94.31 94 GLU A C 1
ATOM 696 O O . GLU A 1 94 ? -12.615 0.019 11.885 1.00 94.31 94 GLU A O 1
ATOM 701 N N . SER A 1 95 ? -12.727 1.916 13.091 1.00 91.81 95 SER A N 1
ATOM 702 C CA . SER A 1 95 ? -11.669 1.544 14.030 1.00 91.81 95 SER A CA 1
ATOM 703 C C . SER A 1 95 ? -12.274 0.745 15.182 1.00 91.81 95 SER A C 1
ATOM 705 O O . SER A 1 95 ? -13.228 1.185 15.820 1.00 91.81 95 SER A O 1
ATOM 707 N N . THR A 1 96 ? -11.709 -0.424 15.461 1.00 91.06 96 THR A N 1
ATOM 708 C CA . THR A 1 96 ? -12.143 -1.334 16.530 1.00 91.06 96 THR A CA 1
ATOM 709 C C . THR A 1 96 ? -10.961 -1.658 17.452 1.00 91.06 96 THR A C 1
ATOM 711 O O . THR A 1 96 ? -9.807 -1.444 17.067 1.00 91.06 96 THR A O 1
ATOM 714 N N . PRO A 1 97 ? -11.191 -2.199 18.663 1.00 90.00 97 PRO A N 1
ATOM 715 C CA . PRO A 1 97 ? -10.099 -2.607 19.550 1.00 90.00 97 PRO A CA 1
ATOM 716 C C . PRO A 1 97 ? -9.137 -3.625 18.916 1.00 90.00 97 PRO A C 1
ATOM 718 O O . PRO A 1 97 ? -7.932 -3.571 19.171 1.00 90.00 97 PRO A O 1
ATOM 721 N N . ASP A 1 98 ? -9.665 -4.504 18.060 1.00 91.81 98 ASP A N 1
ATOM 722 C CA . ASP A 1 98 ? -8.930 -5.610 17.440 1.00 91.81 98 ASP A CA 1
ATOM 723 C C . ASP A 1 98 ? -8.233 -5.222 16.127 1.00 91.81 98 ASP A C 1
ATOM 725 O O . ASP A 1 98 ? -7.337 -5.932 15.659 1.00 91.81 98 ASP A O 1
ATOM 729 N N . GLY A 1 99 ? -8.623 -4.106 15.509 1.00 93.88 99 GLY A N 1
ATOM 730 C CA . GLY A 1 99 ? -8.145 -3.734 14.182 1.00 93.88 99 GLY A CA 1
ATOM 731 C C . GLY A 1 99 ? -8.987 -2.671 13.485 1.00 93.88 99 GLY A C 1
ATOM 732 O O . GLY A 1 99 ? -9.837 -2.022 14.092 1.00 93.88 99 GLY A O 1
ATOM 733 N N . MET A 1 100 ? -8.781 -2.526 12.182 1.00 94.88 100 MET A N 1
ATOM 734 C CA . MET A 1 100 ? -9.532 -1.612 11.328 1.00 94.88 100 MET A CA 1
ATOM 735 C C . MET A 1 100 ? -10.342 -2.394 10.297 1.00 94.88 100 MET A C 1
ATOM 737 O O . MET A 1 100 ? -9.804 -3.253 9.598 1.00 94.88 100 MET A O 1
ATOM 741 N N . ARG A 1 101 ? -11.634 -2.084 10.193 1.00 96.38 101 ARG A N 1
ATOM 742 C CA . ARG A 1 101 ? -12.514 -2.585 9.132 1.00 96.38 101 ARG A CA 1
ATOM 743 C C . ARG A 1 101 ? -12.599 -1.549 8.021 1.00 96.38 101 ARG A C 1
ATOM 745 O O . ARG A 1 101 ? -12.896 -0.383 8.278 1.00 96.38 101 ARG A O 1
ATOM 752 N N . LEU A 1 102 ? -12.329 -1.994 6.802 1.00 95.62 102 LEU A N 1
ATOM 753 C CA . LEU A 1 102 ? -12.465 -1.225 5.572 1.00 95.62 102 LEU A CA 1
ATOM 754 C C . LEU A 1 102 ? -13.696 -1.754 4.839 1.00 95.62 102 LEU A C 1
ATOM 756 O O . LEU A 1 102 ? -13.659 -2.872 4.317 1.00 95.62 102 LEU A O 1
ATOM 760 N N . LYS A 1 103 ? -14.783 -0.984 4.842 1.00 95.88 103 LYS A N 1
ATOM 761 C CA . LYS A 1 103 ? -16.046 -1.344 4.189 1.00 95.88 103 LYS A CA 1
ATOM 762 C C . LYS A 1 103 ? -16.162 -0.609 2.867 1.00 95.88 103 LYS A C 1
ATOM 764 O O . LYS A 1 103 ? -16.015 0.606 2.814 1.00 95.88 103 LYS A O 1
ATOM 769 N N . PHE A 1 104 ? -16.417 -1.352 1.807 1.00 95.06 104 PHE A N 1
ATOM 770 C CA . PHE A 1 104 ? -16.517 -0.829 0.455 1.00 95.06 104 PHE A CA 1
ATOM 771 C C . PHE A 1 104 ? -17.984 -0.796 0.024 1.00 95.06 104 PHE A C 1
ATOM 773 O O . PHE A 1 104 ? -18.769 -1.669 0.396 1.00 95.06 104 PHE A O 1
ATOM 780 N N . ASP A 1 105 ? -18.346 0.174 -0.812 1.00 91.75 105 ASP A N 1
ATOM 781 C CA . ASP A 1 105 ? -19.735 0.395 -1.248 1.00 91.75 105 ASP A CA 1
ATOM 782 C C . ASP A 1 105 ? -20.343 -0.791 -2.009 1.00 91.75 105 ASP A C 1
ATOM 784 O O . ASP A 1 105 ? -21.560 -0.965 -2.057 1.00 91.75 105 ASP A O 1
ATOM 788 N N . ASN A 1 106 ? -19.503 -1.659 -2.574 1.00 90.38 106 ASN A N 1
ATOM 789 C CA . ASN A 1 106 ? -19.939 -2.899 -3.214 1.00 90.38 106 ASN A CA 1
ATOM 790 C C . ASN A 1 106 ? -20.310 -4.017 -2.217 1.00 90.38 106 ASN A C 1
ATOM 792 O O . ASN A 1 106 ? -20.576 -5.144 -2.639 1.00 90.38 106 ASN A O 1
ATOM 796 N N . GLY A 1 107 ? -20.302 -3.730 -0.912 1.00 90.12 107 GLY A N 1
ATOM 797 C CA . GLY A 1 107 ? -20.570 -4.681 0.167 1.00 90.12 107 GLY A CA 1
ATOM 798 C C . GLY A 1 107 ? -19.364 -5.533 0.571 1.00 90.12 107 GLY A C 1
ATOM 799 O O . GLY A 1 107 ? -19.488 -6.379 1.455 1.00 90.12 107 GLY A O 1
ATOM 800 N N . GLY A 1 108 ? -18.205 -5.335 -0.064 1.00 92.81 108 GLY A N 1
ATOM 801 C CA . GLY A 1 108 ? -16.954 -5.970 0.325 1.00 92.81 108 GLY A CA 1
ATOM 802 C C . GLY A 1 108 ? -16.412 -5.398 1.634 1.00 92.81 108 GLY A C 1
ATOM 803 O O . GLY A 1 108 ? -16.519 -4.203 1.897 1.00 92.81 108 GLY A O 1
ATOM 804 N N . GLU A 1 109 ? -15.787 -6.243 2.451 1.00 95.12 109 GLU A N 1
ATOM 805 C CA . GLU A 1 109 ? -15.135 -5.818 3.689 1.00 95.12 109 GLU A CA 1
ATOM 806 C C . GLU A 1 109 ? -13.748 -6.447 3.796 1.00 95.12 109 GLU A C 1
ATOM 808 O O . GLU A 1 109 ? -13.561 -7.636 3.523 1.00 95.12 109 GLU A O 1
ATOM 813 N N . ILE A 1 110 ? -12.771 -5.643 4.212 1.00 95.50 110 ILE A N 1
ATOM 814 C CA . ILE A 1 110 ? -11.434 -6.113 4.568 1.00 95.50 110 ILE A CA 1
ATOM 815 C C . ILE A 1 110 ? -11.178 -5.742 6.023 1.00 95.50 110 ILE A C 1
ATOM 817 O O . ILE A 1 110 ? -11.184 -4.568 6.390 1.00 95.50 110 ILE A O 1
ATOM 821 N N . PHE A 1 111 ? -10.923 -6.750 6.852 1.00 96.44 111 PHE A N 1
ATOM 822 C CA . PHE A 1 111 ? -10.480 -6.550 8.225 1.00 96.44 111 PHE A CA 1
ATOM 823 C C . PHE A 1 111 ? -8.956 -6.610 8.303 1.00 96.44 111 PHE A C 1
ATOM 825 O O . PHE A 1 111 ? -8.343 -7.588 7.872 1.00 96.44 111 PHE A O 1
ATOM 832 N N . VAL A 1 112 ? -8.355 -5.578 8.889 1.00 95.81 112 VAL A N 1
ATOM 833 C CA . VAL A 1 112 ? -6.917 -5.497 9.132 1.00 95.81 112 VAL A CA 1
ATOM 834 C C . VAL A 1 112 ? -6.665 -5.562 10.637 1.00 95.81 112 VAL A C 1
ATOM 836 O O . VAL A 1 112 ? -7.047 -4.630 11.348 1.00 95.81 112 VAL A O 1
ATOM 839 N N . PRO A 1 113 ? -6.011 -6.619 11.146 1.00 94.69 113 PRO A N 1
ATOM 840 C CA . PRO A 1 113 ? -5.686 -6.727 12.563 1.00 94.69 113 PRO A CA 1
ATOM 841 C C . PRO A 1 113 ? -4.769 -5.597 13.035 1.00 94.69 113 PRO A C 1
ATOM 843 O O . PRO A 1 113 ? -3.843 -5.199 12.324 1.00 94.69 113 PRO A O 1
ATOM 846 N N . LYS A 1 114 ? -4.954 -5.136 14.276 1.00 91.81 114 LYS A N 1
ATOM 847 C CA . LYS A 1 114 ? -4.146 -4.053 14.862 1.00 91.81 114 LYS A CA 1
ATOM 848 C C . LYS A 1 114 ? -2.645 -4.343 14.831 1.00 91.81 114 LYS A C 1
ATOM 850 O O . LYS A 1 114 ? -1.859 -3.463 14.499 1.00 91.81 114 LYS A O 1
ATOM 855 N N . ALA A 1 115 ? -2.271 -5.598 15.082 1.00 91.81 115 ALA A N 1
ATOM 856 C CA . ALA A 1 115 ? -0.885 -6.068 15.052 1.00 91.81 115 ALA A CA 1
ATOM 857 C C . ALA A 1 115 ? -0.195 -5.909 13.683 1.00 91.81 115 ALA A C 1
ATOM 859 O O . ALA A 1 115 ? 1.025 -6.010 13.601 1.00 91.81 115 ALA A O 1
ATOM 860 N N . SER A 1 116 ? -0.948 -5.689 12.601 1.00 90.19 116 SER A N 1
ATOM 861 C CA . SER A 1 116 ? -0.380 -5.510 11.265 1.00 90.19 116 SER A CA 1
ATOM 862 C C . SER A 1 116 ? 0.190 -4.108 11.039 1.00 90.19 116 SER A C 1
ATOM 864 O O . SER A 1 116 ? 1.081 -3.967 10.204 1.00 90.19 116 SER A O 1
ATOM 866 N N . TYR A 1 117 ? -0.303 -3.092 11.757 1.00 86.31 117 TYR A N 1
ATOM 867 C CA . TYR A 1 117 ? 0.049 -1.678 11.551 1.00 86.31 117 TYR A CA 1
ATOM 868 C C . TYR A 1 117 ? 0.488 -0.931 12.825 1.00 86.31 117 TYR A C 1
ATOM 870 O O . TYR A 1 117 ? 0.760 0.270 12.750 1.00 86.31 117 TYR A O 1
ATOM 878 N N . SER A 1 11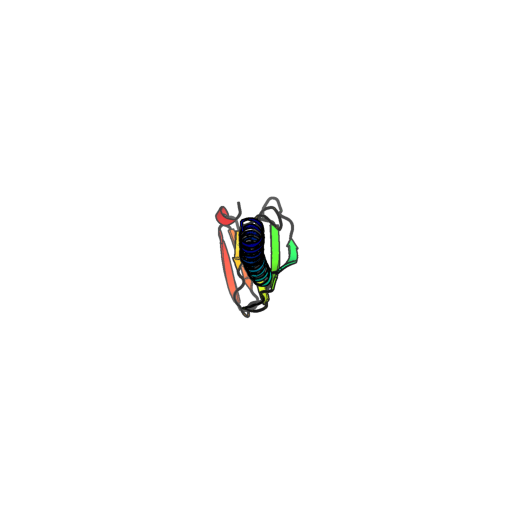8 ? 0.530 -1.614 13.975 1.00 74.12 118 SER A N 1
ATOM 879 C CA . SER A 1 118 ? 1.016 -1.090 15.261 1.00 74.12 118 SER A CA 1
ATOM 880 C C . SER A 1 118 ? 2.509 -1.315 15.463 1.00 74.12 118 SER A C 1
ATOM 882 O O . SER A 1 118 ? 2.928 -2.478 15.273 1.00 74.12 118 SER A O 1
#

Foldseek 3Di:
DVVVVVVVVVVVVVVVVVVVVVVVVVVVVVVVLFDWDWDWPDWAADDPQAFIWTKIWTAGPPPGIWIWIAGERDNVDGQIDTDDPPWDRQFDWDGDPQFIWGATPVRDIDTDGPVRHD

pLDDT: mean 89.71, std 9.12, range [44.78, 96.44]

Radius of gyration: 24.74 Å; chains: 1; bounding box: 75×18×56 Å

Secondary structure (DSSP, 8-state):
-HHHHHHHHHHHHHHHHHHHHHHHHHHHHHHHHTSPEEEEEEEE---SSS-EEEEEEEEETTTEEEEEEEEEEETTEEEEEEPPTTS-SS-EEEEETTEEEEE-TTS-EEEEEGGGT-